Protein AF-A0A6N6SFW4-F1 (afdb_monomer_lite)

Secondary structure (DSSP, 8-state):
------GGGTTS-------SSS-S-TTSSS---HHHHHHHHHHHHHHHHHHHHHHHS-----EE-TTSSEE-HHHHHHHHHHHHHHHHHHHHHHT-S-THHHHHHHHHHHHHHHH--

Sequence (117 aa):
MAQTQGWGNLGKPVEKGFSWTEPLWPDFWMAWTPATLAVFVGIFAAMGVLTVLEIRNPGGDERKGVLGLVTTRGDRLFISLLGTSYVFMAWLWLIGMPLWWPLGLAILWGVFVFWKV

Structure (mmCIF, N/CA/C/O backbone):
data_AF-A0A6N6SFW4-F1
#
_entry.id   AF-A0A6N6SFW4-F1
#
loop_
_atom_site.group_PDB
_atom_site.id
_atom_site.type_symbol
_atom_site.label_atom_id
_atom_site.label_alt_id
_atom_site.label_comp_id
_atom_site.label_asym_id
_atom_site.label_entity_id
_atom_site.label_seq_id
_atom_site.pdbx_PDB_ins_code
_atom_site.Cartn_x
_atom_site.Cartn_y
_atom_site.Cartn_z
_atom_site.occupancy
_atom_site.B_iso_or_equiv
_atom_site.auth_seq_id
_atom_site.auth_comp_id
_atom_site.auth_asym_id
_atom_site.auth_atom_id
_atom_site.pdbx_PDB_model_num
ATOM 1 N N . MET A 1 1 ? 10.768 6.003 -34.599 1.00 36.91 1 MET A N 1
ATOM 2 C CA . MET A 1 1 ? 11.970 6.610 -35.209 1.00 36.91 1 MET A CA 1
ATOM 3 C C . MET A 1 1 ? 13.171 5.937 -34.571 1.00 36.91 1 MET A C 1
ATOM 5 O O . MET A 1 1 ? 13.321 6.035 -33.361 1.00 36.91 1 MET A O 1
ATOM 9 N N . ALA A 1 2 ? 13.915 5.138 -35.335 1.00 44.31 2 ALA A N 1
ATOM 10 C CA . ALA A 1 2 ? 15.035 4.354 -34.825 1.00 44.31 2 ALA A CA 1
ATOM 11 C C . ALA A 1 2 ? 16.175 5.291 -34.395 1.00 44.31 2 ALA A C 1
ATOM 13 O O . ALA A 1 2 ? 16.658 6.081 -35.203 1.00 44.31 2 ALA A O 1
ATOM 14 N N . GLN A 1 3 ? 16.582 5.231 -33.126 1.00 51.56 3 GLN A N 1
ATOM 15 C CA . GLN A 1 3 ? 17.796 5.900 -32.667 1.00 51.56 3 GLN A CA 1
ATOM 16 C C . GLN A 1 3 ? 19.003 5.161 -33.246 1.00 51.56 3 GLN A C 1
ATOM 18 O O . GLN A 1 3 ? 19.326 4.049 -32.834 1.00 51.56 3 GLN A O 1
ATOM 23 N N . THR A 1 4 ? 19.677 5.788 -34.204 1.00 44.88 4 THR A N 1
ATOM 24 C CA . THR A 1 4 ? 20.979 5.348 -34.700 1.00 44.88 4 THR A CA 1
ATOM 25 C C . THR A 1 4 ? 21.998 5.441 -33.560 1.00 44.88 4 THR A C 1
ATOM 27 O O . THR A 1 4 ? 22.476 6.527 -33.223 1.00 44.88 4 THR A O 1
ATOM 30 N N . GLN A 1 5 ? 22.316 4.309 -32.930 1.00 55.16 5 GLN A N 1
ATOM 31 C CA . GLN A 1 5 ? 23.366 4.211 -31.914 1.00 55.16 5 GLN A CA 1
ATOM 32 C C . GLN A 1 5 ? 24.747 4.248 -32.587 1.00 55.16 5 GLN A C 1
ATOM 34 O O . GLN A 1 5 ? 25.351 3.223 -32.882 1.00 55.16 5 GLN A O 1
ATOM 39 N N . GLY A 1 6 ? 25.234 5.455 -32.881 1.00 56.66 6 GLY A N 1
ATOM 40 C CA . GLY A 1 6 ? 26.613 5.687 -33.314 1.00 56.66 6 GLY A CA 1
ATOM 41 C C . GLY A 1 6 ? 27.587 5.730 -32.130 1.00 56.66 6 GLY A C 1
ATOM 42 O O . GLY A 1 6 ? 27.240 6.229 -31.058 1.00 56.66 6 GLY A O 1
ATOM 43 N N . TRP A 1 7 ? 28.829 5.282 -32.351 1.00 59.66 7 TRP A N 1
ATOM 44 C CA . TRP A 1 7 ? 29.940 5.250 -31.379 1.00 59.66 7 TRP A CA 1
ATOM 45 C C . TRP A 1 7 ? 30.207 6.585 -30.645 1.00 59.66 7 TRP A C 1
ATOM 47 O O . TRP A 1 7 ? 30.804 6.588 -29.574 1.00 59.66 7 TRP A O 1
ATOM 57 N N . GLY A 1 8 ? 29.718 7.718 -31.163 1.00 65.69 8 GLY A N 1
ATOM 58 C CA . GLY A 1 8 ? 29.795 9.038 -30.519 1.00 65.69 8 GLY A CA 1
ATOM 59 C C . GLY A 1 8 ? 28.778 9.305 -29.394 1.00 65.69 8 GLY A C 1
ATOM 60 O O . GLY A 1 8 ? 28.809 10.382 -28.803 1.00 65.69 8 GLY A O 1
ATOM 61 N N . ASN A 1 9 ? 27.865 8.372 -29.093 1.00 60.88 9 ASN A N 1
ATOM 62 C CA . ASN A 1 9 ? 26.862 8.516 -28.021 1.00 60.88 9 ASN A CA 1
ATOM 63 C C . ASN A 1 9 ? 27.114 7.619 -26.795 1.00 60.88 9 ASN A C 1
ATOM 65 O O . ASN A 1 9 ? 26.342 7.672 -25.845 1.00 60.88 9 ASN A O 1
ATOM 69 N N . LEU A 1 10 ? 28.200 6.841 -26.776 1.00 61.31 10 LEU A N 1
ATOM 70 C CA . LEU A 1 10 ? 28.492 5.851 -25.727 1.00 61.31 10 LEU A CA 1
ATOM 71 C C . LEU A 1 10 ? 28.912 6.452 -24.368 1.00 61.31 10 LEU A C 1
ATOM 73 O O . LEU A 1 10 ? 29.102 5.710 -23.412 1.00 61.31 10 LEU A O 1
ATOM 77 N N . GLY A 1 11 ? 29.056 7.778 -24.272 1.00 61.38 11 GLY A N 1
ATOM 78 C CA . GLY A 1 11 ? 29.492 8.478 -23.055 1.00 61.38 11 GLY A CA 1
ATOM 79 C C . GLY A 1 11 ? 28.605 9.65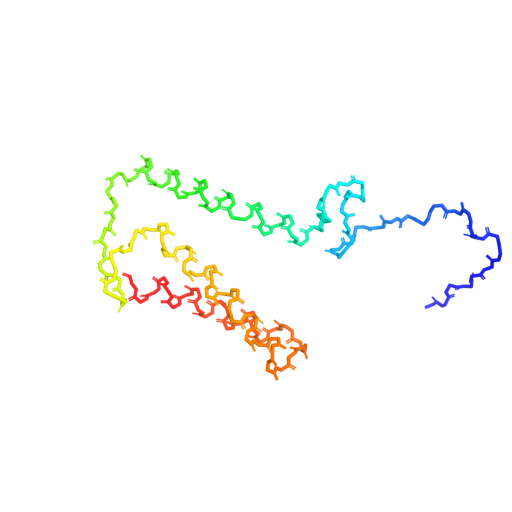0 -22.635 1.00 61.38 11 GLY A C 1
ATOM 80 O O . GLY A 1 11 ? 28.968 10.381 -21.717 1.00 61.38 11 GLY A O 1
ATOM 81 N N . LYS A 1 12 ? 27.462 9.867 -23.296 1.00 60.72 12 LYS A N 1
ATOM 82 C CA . LYS A 1 12 ? 26.513 10.886 -22.836 1.00 60.72 12 LYS A CA 1
ATOM 83 C C . LYS A 1 12 ? 25.679 10.282 -21.710 1.00 60.72 12 LYS A C 1
ATOM 85 O O . LYS A 1 12 ? 25.160 9.182 -21.913 1.00 60.72 12 LYS A O 1
ATOM 90 N N . PRO A 1 13 ? 25.531 10.952 -20.552 1.00 60.88 13 PRO A N 1
ATOM 91 C CA . PRO A 1 13 ? 24.574 10.511 -19.554 1.00 60.88 13 PRO A CA 1
ATOM 92 C C . PRO A 1 13 ? 23.210 10.527 -20.239 1.00 60.88 13 PRO A C 1
ATOM 94 O O . PRO A 1 13 ? 22.706 11.583 -20.612 1.00 60.88 13 PRO A O 1
ATOM 97 N N . VAL A 1 14 ? 22.666 9.341 -20.506 1.00 63.38 14 VAL A N 1
ATOM 98 C CA . VAL A 1 14 ? 21.287 9.215 -20.964 1.00 63.38 14 VAL A CA 1
ATOM 99 C C . VAL A 1 14 ? 20.464 9.891 -19.882 1.00 63.38 14 VAL A C 1
ATOM 101 O O . VAL A 1 14 ? 20.559 9.494 -18.720 1.00 63.38 14 VAL A O 1
ATOM 104 N N . GLU A 1 15 ? 19.733 10.949 -20.235 1.00 60.19 15 GLU A N 1
ATOM 105 C CA . GLU A 1 15 ? 18.798 11.570 -19.309 1.00 60.19 15 GLU A CA 1
ATOM 106 C C . GLU A 1 15 ? 17.819 10.484 -18.875 1.00 60.19 15 GLU A C 1
ATOM 108 O O . GLU A 1 15 ? 16.949 10.055 -19.635 1.00 60.19 15 GLU A O 1
ATOM 113 N N . LYS A 1 16 ? 18.028 9.960 -17.666 1.00 62.59 16 LYS A N 1
ATOM 114 C CA . LYS A 1 16 ? 17.120 9.004 -17.056 1.00 62.59 16 LYS A CA 1
ATOM 115 C C . LYS A 1 16 ? 15.858 9.778 -16.711 1.00 62.59 16 LYS A C 1
ATOM 117 O O . LYS A 1 16 ? 15.773 10.418 -15.666 1.00 62.59 16 LYS A O 1
ATOM 122 N N . GLY A 1 17 ? 14.906 9.774 -17.638 1.00 68.56 17 GLY A N 1
ATOM 123 C CA . GLY A 1 17 ? 13.543 10.199 -17.359 1.00 68.56 17 GLY A CA 1
ATOM 124 C C . GLY A 1 17 ? 12.956 9.368 -16.215 1.00 68.56 17 GLY A C 1
ATOM 125 O O . GLY A 1 17 ? 13.410 8.259 -15.934 1.00 68.56 17 GLY A O 1
ATOM 126 N N . PHE A 1 18 ? 11.946 9.907 -15.537 1.00 74.50 18 PHE A N 1
ATOM 127 C CA . PHE A 1 18 ? 11.269 9.212 -14.444 1.00 74.50 18 PHE A CA 1
ATOM 128 C C . PHE A 1 18 ? 10.745 7.836 -14.895 1.00 74.50 18 PHE A C 1
ATOM 130 O O . PHE A 1 18 ? 9.962 7.742 -15.842 1.00 74.50 18 PHE A O 1
ATOM 137 N N . SER A 1 19 ? 11.165 6.776 -14.199 1.00 77.06 19 SER A N 1
ATOM 138 C CA . SER A 1 19 ? 10.785 5.391 -14.481 1.00 77.06 19 SER A CA 1
ATOM 139 C C . SER A 1 19 ? 10.195 4.739 -13.236 1.00 77.06 19 SER A C 1
ATOM 141 O O . SER A 1 19 ? 10.785 4.778 -12.162 1.00 77.06 19 SER A O 1
ATOM 143 N N . TRP A 1 20 ? 9.029 4.109 -13.382 1.00 71.06 20 TRP A N 1
ATOM 144 C CA . TRP A 1 20 ? 8.310 3.446 -12.288 1.00 71.06 20 TRP A CA 1
ATOM 145 C C . TRP A 1 20 ? 8.985 2.169 -11.783 1.00 71.06 20 TRP A C 1
ATOM 147 O O . TRP A 1 20 ? 8.686 1.714 -10.679 1.00 71.06 20 TRP A O 1
ATOM 157 N N . THR A 1 21 ? 9.865 1.587 -12.596 1.00 76.31 21 THR A N 1
ATOM 158 C CA . THR A 1 21 ? 10.517 0.300 -12.334 1.00 76.31 21 THR A CA 1
ATOM 159 C C . THR A 1 21 ? 11.971 0.448 -11.920 1.00 76.31 21 THR A C 1
ATOM 161 O O . THR A 1 21 ? 12.542 -0.489 -11.371 1.00 76.31 21 THR A O 1
ATOM 164 N N . GLU A 1 22 ? 12.588 1.597 -12.191 1.00 80.81 22 GLU A N 1
ATOM 165 C CA . GLU A 1 22 ? 13.969 1.839 -11.788 1.00 80.81 22 GLU A CA 1
ATOM 166 C C . GLU A 1 22 ? 14.032 2.295 -10.327 1.00 80.81 22 GLU A C 1
ATOM 168 O O . GLU A 1 22 ? 13.158 3.038 -9.870 1.00 80.81 22 GLU A O 1
ATOM 173 N N . PRO A 1 23 ? 15.047 1.857 -9.565 1.00 82.31 23 PRO A N 1
ATOM 174 C CA . PRO A 1 23 ? 15.255 2.353 -8.217 1.00 82.31 23 PRO A CA 1
ATOM 175 C C . PRO A 1 23 ? 15.599 3.847 -8.248 1.00 82.31 23 PRO A C 1
ATOM 177 O O . PRO A 1 23 ? 16.481 4.279 -8.989 1.00 82.31 23 PRO A O 1
ATOM 180 N N . LEU A 1 24 ? 14.922 4.626 -7.402 1.00 80.44 24 LEU A N 1
ATOM 181 C CA . LEU A 1 24 ? 15.170 6.056 -7.198 1.00 80.44 24 LEU A CA 1
ATOM 182 C C . LEU A 1 24 ? 16.583 6.315 -6.667 1.00 80.44 24 LEU A C 1
ATOM 184 O O . LEU A 1 24 ? 17.217 7.301 -7.033 1.00 80.44 24 LEU A O 1
ATOM 188 N N . TRP A 1 25 ? 17.071 5.409 -5.818 1.00 81.06 25 TRP A N 1
ATOM 189 C CA . TRP A 1 25 ? 18.398 5.466 -5.217 1.00 81.06 25 TRP A CA 1
ATOM 190 C C . TRP A 1 25 ? 19.114 4.128 -5.433 1.00 81.06 25 TRP A C 1
ATOM 192 O O . TRP A 1 25 ? 18.814 3.163 -4.727 1.00 81.06 25 TRP A O 1
ATOM 202 N N . PRO A 1 26 ? 20.038 4.047 -6.408 1.00 73.56 26 PRO A N 1
ATOM 203 C CA . PRO A 1 26 ? 20.765 2.816 -6.724 1.00 73.56 26 PRO A CA 1
ATOM 204 C C . PRO A 1 26 ? 21.650 2.305 -5.579 1.00 73.56 26 PRO A C 1
ATOM 206 O O . PRO A 1 26 ? 21.797 1.099 -5.424 1.00 73.56 26 PRO A O 1
ATOM 209 N N . ASP A 1 27 ? 22.198 3.212 -4.766 1.00 75.56 27 ASP A N 1
ATOM 210 C CA . ASP A 1 27 ? 23.163 2.890 -3.702 1.00 75.56 27 ASP A CA 1
ATOM 211 C C . ASP A 1 27 ? 22.502 2.576 -2.345 1.00 75.56 27 ASP A C 1
ATOM 213 O O . ASP A 1 27 ? 23.179 2.429 -1.326 1.00 75.56 27 ASP A O 1
ATOM 217 N N . PHE A 1 28 ? 21.169 2.510 -2.291 1.00 78.75 28 PHE A N 1
ATOM 218 C CA . PHE A 1 28 ? 20.438 2.256 -1.051 1.00 78.75 28 PHE A CA 1
ATOM 219 C C . PHE A 1 28 ? 20.293 0.752 -0.776 1.00 78.75 28 PHE A C 1
ATOM 221 O O . PHE A 1 28 ? 20.190 -0.055 -1.695 1.00 78.75 28 PHE A O 1
ATOM 228 N N . TRP A 1 29 ? 20.222 0.373 0.506 1.00 79.31 29 TRP A N 1
ATOM 229 C CA . TRP A 1 29 ? 20.143 -1.034 0.945 1.00 79.31 29 TRP A CA 1
ATOM 230 C C . TRP A 1 29 ? 18.960 -1.816 0.352 1.00 79.31 29 TRP A C 1
ATOM 232 O O . TRP A 1 29 ? 19.026 -3.034 0.217 1.00 79.31 29 TRP A O 1
ATOM 242 N N . MET A 1 30 ? 17.884 -1.116 -0.007 1.00 79.94 30 MET A N 1
ATOM 243 C CA . MET A 1 30 ? 16.719 -1.668 -0.683 1.00 79.94 30 MET A CA 1
ATOM 244 C C . MET A 1 30 ? 16.489 -0.893 -1.979 1.00 79.94 30 MET A C 1
ATOM 246 O O . MET A 1 30 ? 16.518 0.339 -1.985 1.00 79.94 30 MET A O 1
ATOM 250 N N . ALA A 1 31 ? 16.229 -1.617 -3.067 1.00 79.94 31 ALA A N 1
ATOM 251 C CA . ALA A 1 31 ? 15.898 -1.035 -4.362 1.00 79.94 31 ALA A CA 1
ATOM 252 C C . ALA A 1 31 ? 14.517 -0.351 -4.304 1.00 79.94 31 ALA A C 1
ATOM 254 O O . ALA A 1 31 ? 13.490 -0.949 -4.629 1.00 79.94 31 ALA A O 1
ATOM 255 N N . TRP A 1 32 ? 14.489 0.908 -3.860 1.00 79.12 32 TRP A N 1
ATOM 256 C CA . TRP A 1 32 ? 13.271 1.716 -3.774 1.00 79.12 32 TRP A CA 1
ATOM 257 C C . TRP A 1 32 ? 12.844 2.191 -5.152 1.00 79.12 32 TRP A C 1
ATOM 259 O O . TRP A 1 32 ? 13.264 3.244 -5.624 1.00 79.12 32 TRP A O 1
ATOM 269 N N . THR A 1 33 ? 11.976 1.423 -5.794 1.00 86.19 33 THR A N 1
ATOM 270 C CA . THR A 1 33 ? 11.261 1.885 -6.988 1.00 86.19 33 THR A CA 1
ATOM 271 C C . THR A 1 33 ? 10.157 2.874 -6.589 1.00 86.19 33 THR A C 1
ATOM 273 O O . THR A 1 33 ? 9.596 2.746 -5.489 1.00 86.19 33 THR A O 1
ATOM 276 N N . PRO A 1 34 ? 9.771 3.826 -7.461 1.00 83.38 34 PRO A N 1
ATOM 277 C CA . PRO A 1 34 ? 8.623 4.698 -7.211 1.00 83.38 34 PRO A CA 1
ATOM 278 C C . PRO A 1 34 ? 7.341 3.918 -6.904 1.00 83.38 34 PRO A C 1
ATOM 280 O O . PRO A 1 34 ? 6.557 4.341 -6.057 1.00 8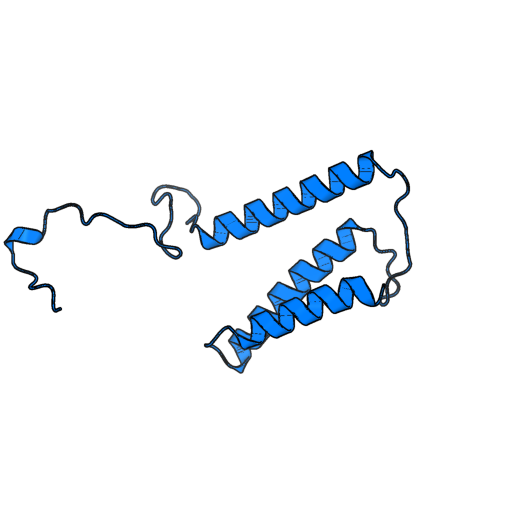3.38 34 PRO A O 1
ATOM 283 N N . ALA A 1 35 ? 7.159 2.749 -7.532 1.00 82.94 35 ALA A N 1
ATOM 284 C CA . ALA A 1 35 ? 6.036 1.857 -7.263 1.00 82.94 35 ALA A CA 1
ATOM 285 C C . ALA A 1 35 ? 6.036 1.352 -5.810 1.00 82.94 35 ALA A C 1
ATOM 287 O O . ALA A 1 35 ? 5.032 1.481 -5.110 1.00 82.94 35 ALA A O 1
ATOM 288 N N . THR A 1 36 ? 7.169 0.833 -5.322 1.00 81.62 36 THR A N 1
ATOM 289 C CA . THR A 1 36 ? 7.282 0.394 -3.921 1.00 81.62 36 THR A CA 1
ATOM 290 C C . THR A 1 36 ? 7.130 1.554 -2.941 1.00 81.62 36 THR A C 1
ATOM 292 O O . THR A 1 36 ? 6.416 1.422 -1.949 1.00 81.62 36 THR A O 1
ATOM 295 N N . LEU A 1 37 ? 7.723 2.715 -3.235 1.00 85.44 37 LEU A N 1
ATOM 296 C CA . LEU A 1 37 ? 7.618 3.896 -2.379 1.00 85.44 37 LEU A CA 1
ATOM 297 C C . LEU A 1 37 ? 6.159 4.352 -2.228 1.00 85.44 37 LEU A C 1
ATOM 299 O O . LEU A 1 37 ? 5.718 4.625 -1.114 1.00 85.44 37 LEU A O 1
ATOM 303 N N . ALA A 1 38 ? 5.395 4.378 -3.324 1.00 84.38 38 ALA A N 1
ATOM 304 C CA . ALA A 1 38 ? 3.988 4.769 -3.310 1.00 84.38 38 ALA A CA 1
ATOM 305 C C . ALA A 1 38 ? 3.134 3.865 -2.405 1.00 84.38 38 ALA A C 1
ATOM 307 O O . ALA A 1 38 ? 2.286 4.369 -1.668 1.00 84.38 38 ALA A O 1
ATOM 308 N N . VAL A 1 39 ? 3.387 2.550 -2.403 1.00 82.44 39 VAL A N 1
ATOM 309 C CA . VAL A 1 39 ? 2.690 1.606 -1.513 1.00 82.44 39 VAL A CA 1
ATOM 310 C C . VAL A 1 39 ? 2.991 1.914 -0.048 1.00 82.44 39 VAL A C 1
ATOM 312 O O . VAL A 1 39 ? 2.064 2.033 0.749 1.00 82.44 39 VAL A O 1
ATOM 315 N N . PHE A 1 40 ? 4.263 2.097 0.315 1.00 83.44 40 PHE A N 1
ATOM 316 C CA . PHE A 1 40 ? 4.641 2.393 1.701 1.00 83.44 40 PHE A CA 1
ATOM 317 C C . PHE A 1 40 ? 4.100 3.742 2.173 1.00 83.44 40 PHE A C 1
ATOM 319 O O . PHE A 1 40 ? 3.534 3.821 3.261 1.00 83.44 40 PHE A O 1
ATOM 326 N N . VAL A 1 41 ? 4.204 4.786 1.348 1.00 86.38 41 VAL A N 1
ATOM 327 C CA . VAL A 1 41 ? 3.600 6.093 1.647 1.00 86.38 41 VAL A CA 1
ATOM 328 C C . VAL A 1 41 ? 2.087 5.956 1.821 1.00 86.38 41 VAL A C 1
ATOM 330 O O . VAL A 1 41 ? 1.539 6.519 2.764 1.00 86.38 41 VAL A O 1
ATOM 333 N N . GLY A 1 42 ? 1.418 5.164 0.980 1.00 84.12 42 GLY A N 1
ATOM 334 C CA . GLY A 1 42 ? -0.003 4.852 1.123 1.00 84.12 42 GLY A CA 1
ATOM 335 C C . GLY A 1 42 ? -0.336 4.154 2.445 1.00 84.12 42 GLY A C 1
ATOM 336 O O . GLY A 1 42 ? -1.293 4.546 3.110 1.00 84.12 42 GLY A O 1
ATOM 337 N N . ILE A 1 43 ? 0.473 3.178 2.871 1.00 82.62 43 ILE A N 1
ATOM 338 C CA . ILE A 1 43 ? 0.312 2.489 4.162 1.00 82.62 43 ILE A CA 1
ATOM 339 C C . ILE A 1 43 ? 0.484 3.474 5.324 1.00 82.62 43 ILE A C 1
ATOM 341 O O . ILE A 1 43 ? -0.379 3.540 6.197 1.00 82.62 43 ILE A O 1
ATOM 345 N N . PHE A 1 44 ? 1.549 4.281 5.328 1.00 82.50 44 PHE A N 1
ATOM 346 C CA . PHE A 1 44 ? 1.777 5.277 6.380 1.00 82.50 44 PHE A CA 1
ATOM 347 C C . PHE A 1 44 ? 0.692 6.357 6.403 1.00 82.50 44 PHE A C 1
ATOM 349 O O . PHE A 1 44 ? 0.245 6.749 7.480 1.00 82.50 44 PHE A O 1
ATOM 356 N N . ALA A 1 45 ? 0.221 6.807 5.238 1.00 81.81 45 ALA A N 1
ATOM 357 C CA . ALA A 1 45 ? -0.893 7.742 5.136 1.00 81.81 45 ALA A CA 1
ATOM 358 C C . ALA A 1 45 ? -2.184 7.125 5.689 1.00 81.81 45 ALA A C 1
ATOM 360 O O . ALA A 1 45 ? -2.883 7.774 6.461 1.00 81.81 45 ALA A O 1
ATOM 361 N N . ALA A 1 46 ? -2.474 5.864 5.362 1.00 74.25 46 ALA A N 1
ATOM 362 C CA . ALA A 1 46 ? -3.623 5.144 5.897 1.00 74.25 46 ALA A CA 1
ATOM 363 C C . ALA A 1 46 ? -3.543 4.985 7.422 1.00 74.25 46 ALA A C 1
ATOM 365 O O . ALA A 1 46 ? -4.523 5.256 8.115 1.00 74.25 46 ALA A O 1
ATOM 366 N N . MET A 1 47 ? -2.372 4.627 7.957 1.00 76.25 47 MET A N 1
ATOM 367 C CA . MET A 1 47 ? -2.130 4.604 9.402 1.00 76.25 47 MET A CA 1
ATOM 368 C C . MET A 1 47 ? -2.341 5.986 10.028 1.00 76.25 47 MET A C 1
ATOM 370 O O . MET A 1 47 ? -3.012 6.096 11.048 1.00 76.25 47 MET A O 1
ATOM 374 N N . GLY A 1 48 ? -1.828 7.050 9.405 1.00 75.81 48 GLY A N 1
ATOM 375 C CA . GLY A 1 48 ? -2.022 8.425 9.867 1.00 75.81 48 GLY A CA 1
ATOM 376 C C . GLY A 1 48 ? -3.494 8.841 9.881 1.00 75.81 48 GLY A C 1
ATOM 377 O O . GLY A 1 48 ? -3.964 9.399 10.870 1.00 75.81 48 GLY A O 1
ATOM 378 N N . VAL A 1 49 ? -4.245 8.517 8.826 1.00 75.44 49 VAL A N 1
ATOM 379 C CA . VAL A 1 49 ? -5.694 8.757 8.744 1.00 75.44 49 VAL A CA 1
ATOM 380 C C . VAL A 1 49 ? -6.427 8.012 9.857 1.00 75.44 49 VAL A C 1
ATOM 382 O O . VAL A 1 49 ? -7.272 8.612 10.519 1.00 75.44 49 VAL A O 1
ATOM 385 N N . LEU A 1 50 ? -6.083 6.746 10.108 1.00 67.62 50 LEU A N 1
ATOM 386 C CA . LEU A 1 50 ? -6.663 5.959 11.198 1.00 67.62 50 LEU A CA 1
ATOM 387 C C . LEU A 1 50 ? -6.375 6.590 12.563 1.00 67.62 50 LEU A C 1
ATOM 389 O O . LEU A 1 50 ? -7.310 6.789 13.331 1.00 67.62 50 LEU A O 1
ATOM 393 N N . THR A 1 51 ? -5.134 7.000 12.830 1.00 70.19 51 THR A N 1
ATOM 394 C CA . THR A 1 51 ? -4.760 7.694 14.073 1.00 70.19 51 THR A CA 1
ATOM 395 C C . THR A 1 51 ? -5.541 8.998 14.253 1.00 70.19 51 THR A C 1
ATOM 397 O O . THR A 1 51 ? -6.057 9.269 15.334 1.00 70.19 51 THR A O 1
ATOM 400 N N . VAL A 1 52 ? -5.686 9.801 13.194 1.00 72.44 52 VAL A N 1
ATOM 401 C CA . VAL A 1 52 ? -6.467 11.050 13.235 1.00 72.44 52 VAL A CA 1
ATOM 402 C C . VAL A 1 52 ? -7.953 10.773 13.487 1.00 72.44 52 VAL A C 1
ATOM 404 O O . VAL A 1 52 ? -8.597 11.504 14.242 1.00 72.44 52 VAL A O 1
ATOM 407 N N . LEU A 1 53 ? -8.510 9.723 12.879 1.00 67.56 53 LEU A N 1
ATOM 408 C CA . LEU A 1 53 ? -9.897 9.311 13.098 1.00 67.56 53 LEU A CA 1
ATOM 409 C C . LEU A 1 53 ? -10.136 8.781 14.515 1.00 67.56 53 LEU A C 1
ATOM 411 O O . LEU A 1 53 ? -11.185 9.090 15.077 1.00 67.56 53 LEU A O 1
ATOM 415 N N . GLU A 1 54 ? -9.184 8.037 15.078 1.00 67.44 54 GLU A N 1
ATOM 416 C CA . GLU A 1 54 ? -9.222 7.523 16.453 1.00 67.44 54 GLU A CA 1
ATOM 417 C C . GLU A 1 54 ? -9.200 8.676 17.468 1.00 67.44 54 GLU A C 1
ATOM 419 O O . GLU A 1 54 ? -10.012 8.719 18.388 1.00 67.44 54 GLU A O 1
ATOM 424 N N . ILE A 1 55 ? -8.335 9.675 17.244 1.00 68.75 55 ILE A N 1
ATOM 425 C CA . ILE A 1 55 ? -8.268 10.888 18.075 1.00 68.75 55 ILE A CA 1
ATOM 426 C C . ILE A 1 55 ? -9.579 11.685 17.992 1.00 68.75 55 ILE A C 1
ATOM 428 O O . ILE A 1 55 ? -10.023 12.260 18.986 1.00 68.75 55 ILE A O 1
ATOM 432 N N . ARG A 1 56 ? -10.204 11.750 16.809 1.00 68.00 56 ARG A N 1
ATOM 433 C CA . ARG A 1 56 ? -11.395 12.581 16.572 1.00 68.00 56 ARG A CA 1
ATOM 434 C C . ARG A 1 56 ? -12.706 11.916 16.996 1.00 68.00 56 ARG A C 1
ATOM 436 O O . ARG A 1 56 ? -13.632 12.628 17.368 1.00 68.00 56 ARG A O 1
ATOM 443 N N . ASN A 1 57 ? -12.805 10.592 16.921 1.00 60.34 57 ASN A N 1
ATOM 444 C CA . ASN A 1 57 ? -13.971 9.834 17.372 1.00 60.34 57 ASN A CA 1
ATOM 445 C C . ASN A 1 57 ? -13.512 8.704 18.305 1.00 60.34 57 ASN A C 1
ATOM 447 O O . ASN A 1 57 ? -13.408 7.560 17.856 1.00 60.34 57 ASN A O 1
ATOM 451 N N . PRO A 1 58 ? -13.238 9.013 19.585 1.00 54.22 58 PRO A N 1
ATOM 452 C CA . PRO A 1 58 ? -12.890 8.003 20.570 1.00 54.22 58 PRO A CA 1
ATOM 453 C C . PRO A 1 58 ? -14.108 7.109 20.808 1.00 54.22 58 PRO A C 1
ATOM 455 O O . PRO A 1 58 ? -15.159 7.557 21.267 1.00 54.22 58 PRO A O 1
ATOM 458 N N . GLY A 1 59 ? -13.975 5.848 20.423 1.00 51.75 59 GLY A N 1
ATOM 459 C CA . GLY A 1 59 ? -15.080 4.901 20.386 1.00 51.75 59 GLY A CA 1
ATOM 460 C C . GLY A 1 59 ? -14.871 3.951 19.228 1.00 51.75 59 GLY A C 1
ATOM 461 O O . GLY A 1 59 ? -15.555 4.050 18.208 1.00 51.75 59 GLY A O 1
ATOM 462 N N . GLY A 1 60 ? -13.875 3.074 19.379 1.00 54.06 60 GLY A N 1
ATOM 463 C CA . GLY A 1 60 ? -13.665 1.938 18.500 1.00 54.06 60 GLY A CA 1
ATOM 464 C C . GLY A 1 60 ? -14.988 1.206 18.364 1.00 54.06 60 GLY A C 1
ATOM 465 O O . GLY A 1 60 ? -15.460 0.572 19.301 1.00 54.06 60 GLY A O 1
ATOM 466 N N . ASP A 1 61 ? -15.622 1.383 17.210 1.00 54.12 61 ASP A N 1
ATOM 467 C CA . ASP A 1 61 ? -16.866 0.726 16.843 1.00 54.12 61 ASP A CA 1
ATOM 468 C C . ASP A 1 61 ? -16.500 -0.752 16.619 1.00 54.12 61 ASP A C 1
ATOM 470 O O . ASP A 1 61 ? -16.292 -1.206 15.488 1.00 54.12 61 ASP A O 1
ATOM 474 N N . GLU A 1 62 ? -16.290 -1.466 17.729 1.00 53.38 62 GLU A N 1
ATOM 475 C CA . GLU A 1 62 ? -16.014 -2.893 17.831 1.00 53.38 62 GLU A CA 1
ATOM 476 C C . GLU A 1 62 ? -17.242 -3.635 17.317 1.00 53.38 62 GLU A C 1
ATOM 478 O O . GLU A 1 62 ? -18.096 -4.127 18.055 1.00 53.38 62 GLU A O 1
ATOM 483 N N . ARG A 1 63 ? -17.378 -3.675 15.996 1.00 54.91 63 ARG A N 1
ATOM 484 C CA . ARG A 1 63 ? -18.398 -4.485 15.350 1.00 54.91 63 ARG A CA 1
ATOM 485 C C . ARG A 1 63 ? -17.792 -5.852 15.101 1.00 54.91 63 ARG A C 1
ATOM 487 O O . ARG A 1 63 ? -16.681 -5.971 14.579 1.00 54.91 63 ARG A O 1
ATOM 494 N N . LYS A 1 64 ? -18.537 -6.891 15.472 1.00 52.03 64 LYS A N 1
ATOM 495 C CA . LYS A 1 64 ? -18.219 -8.267 15.089 1.00 52.03 64 LYS A CA 1
ATOM 496 C C . LYS A 1 64 ? -18.206 -8.339 13.563 1.00 52.03 64 LYS A C 1
ATOM 498 O O . LYS A 1 64 ? -19.250 -8.191 12.932 1.00 52.03 64 LYS A O 1
ATOM 503 N N . GLY A 1 65 ? -17.023 -8.522 12.984 1.00 53.69 65 GLY A N 1
ATOM 504 C CA . GLY A 1 65 ? -16.866 -8.740 11.554 1.00 53.69 65 GLY A CA 1
ATOM 505 C C . GLY A 1 65 ? -17.387 -10.121 11.146 1.00 53.69 65 GLY A C 1
ATOM 506 O O . GLY A 1 65 ? -17.576 -11.011 11.975 1.00 53.69 65 GLY A O 1
ATOM 507 N N . VAL A 1 66 ? -17.576 -10.323 9.841 1.00 51.28 66 VAL A N 1
ATOM 508 C CA . VAL A 1 66 ? -18.131 -11.555 9.236 1.00 51.28 66 VAL A CA 1
ATOM 509 C C . VAL A 1 66 ? -17.319 -12.826 9.561 1.00 51.28 66 VAL A C 1
ATOM 511 O O . VAL A 1 66 ? -17.862 -13.925 9.518 1.00 51.28 66 VAL A O 1
ATOM 514 N N . LEU A 1 67 ? -16.044 -12.693 9.945 1.00 50.53 67 LEU A N 1
ATOM 515 C CA . LEU A 1 67 ? -15.165 -13.799 10.361 1.00 50.53 67 LEU A CA 1
ATOM 516 C C . LEU A 1 67 ? -15.279 -14.160 11.857 1.00 50.53 67 LEU A C 1
ATOM 518 O O . LEU A 1 67 ? -14.507 -14.979 12.348 1.00 50.53 67 LEU A O 1
ATOM 522 N N . GLY A 1 68 ? -16.194 -13.533 12.607 1.00 53.25 68 GLY A N 1
ATOM 523 C CA . GLY A 1 68 ? -16.335 -13.732 14.056 1.00 53.25 68 GLY A CA 1
ATOM 524 C C . GLY A 1 68 ? -15.267 -13.023 14.901 1.00 53.25 68 GLY A C 1
ATOM 525 O O . GLY A 1 68 ? -15.318 -13.088 16.126 1.00 53.25 68 GLY A O 1
ATOM 526 N N . LEU A 1 69 ? -14.333 -12.316 14.259 1.00 48.28 69 LEU A N 1
ATOM 527 C CA . LEU A 1 69 ? -13.328 -11.478 14.907 1.00 48.28 69 LEU A CA 1
ATOM 528 C C . LEU A 1 69 ? -13.902 -10.084 15.184 1.00 48.28 69 LEU A C 1
ATOM 530 O O . LEU A 1 69 ? -14.641 -9.522 14.370 1.00 48.28 69 LEU A O 1
ATOM 534 N N . VAL A 1 70 ? -13.558 -9.523 16.340 1.00 56.09 70 VAL A N 1
ATOM 535 C CA . VAL A 1 70 ? -13.845 -8.125 16.669 1.00 56.09 70 VAL A CA 1
ATOM 536 C C . VAL A 1 70 ? -12.860 -7.284 15.859 1.00 56.09 70 VAL A C 1
ATOM 538 O O . VAL A 1 70 ? -11.670 -7.297 16.148 1.00 56.09 70 VAL A O 1
ATOM 541 N N . THR A 1 71 ? -13.323 -6.653 14.779 1.00 59.38 71 THR A N 1
ATOM 542 C CA . THR A 1 71 ? -12.449 -5.893 13.871 1.00 59.38 71 THR A CA 1
ATOM 543 C C . THR A 1 71 ? -12.642 -4.403 14.094 1.00 59.38 71 THR A C 1
ATOM 545 O O . THR A 1 71 ? -13.743 -3.877 13.876 1.00 59.38 71 THR A O 1
ATOM 548 N N . THR A 1 72 ? -11.571 -3.720 14.479 1.00 67.69 72 THR A N 1
ATOM 549 C CA . THR A 1 72 ? -11.516 -2.257 14.560 1.00 67.69 72 THR A CA 1
ATOM 550 C C . THR A 1 72 ? -11.568 -1.631 13.159 1.00 67.69 72 THR A C 1
ATOM 552 O O . THR A 1 72 ? -11.452 -2.317 12.139 1.00 67.69 72 THR A O 1
ATOM 555 N N . ARG A 1 73 ? -11.730 -0.303 13.067 1.00 65.19 73 ARG A N 1
ATOM 556 C CA . ARG A 1 73 ? -11.660 0.413 11.775 1.00 65.19 73 ARG A CA 1
ATOM 557 C C . ARG A 1 73 ? -10.317 0.193 11.067 1.00 65.19 73 ARG A C 1
ATOM 559 O O . ARG A 1 73 ? -10.293 0.105 9.840 1.00 65.19 73 ARG A O 1
ATOM 566 N N . GLY A 1 74 ? -9.231 0.065 11.835 1.00 65.38 74 GLY A N 1
ATOM 567 C CA . GLY A 1 74 ? -7.894 -0.221 11.315 1.00 65.38 74 GLY A CA 1
ATOM 568 C C . GLY A 1 74 ? -7.767 -1.625 10.731 1.00 65.38 74 GLY A C 1
ATOM 569 O O . GLY A 1 74 ? -7.248 -1.781 9.623 1.00 65.38 74 GLY A O 1
ATOM 570 N N . ASP A 1 75 ? -8.338 -2.626 11.402 1.00 67.31 75 ASP A N 1
ATOM 571 C CA . ASP A 1 75 ? -8.313 -4.016 10.928 1.00 67.31 75 ASP A CA 1
ATOM 572 C C . ASP A 1 75 ? -9.027 -4.171 9.579 1.00 67.31 75 ASP A C 1
ATOM 574 O O . ASP A 1 75 ? -8.575 -4.920 8.714 1.00 67.31 75 ASP A O 1
ATO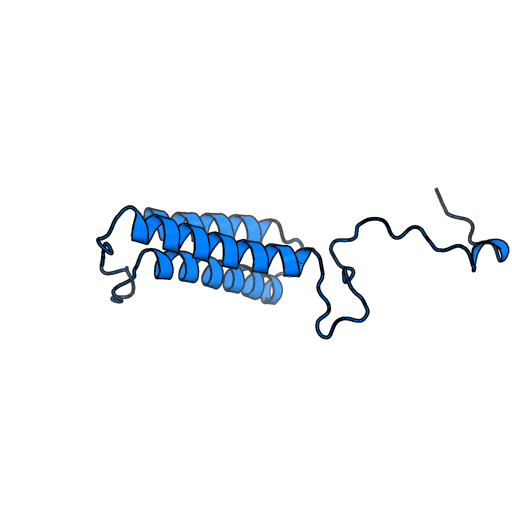M 578 N N . ARG A 1 76 ? -10.103 -3.406 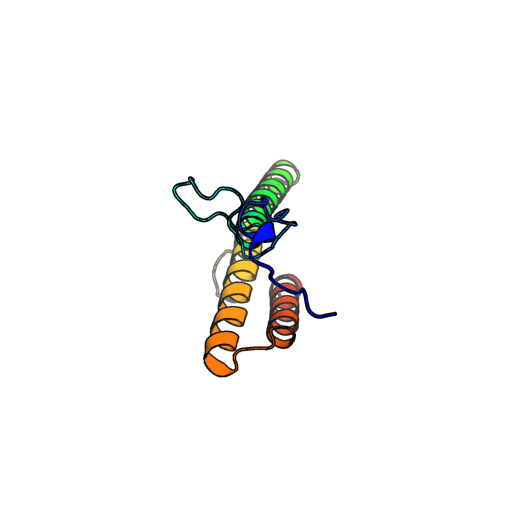9.340 1.00 72.44 76 ARG A N 1
ATOM 579 C CA . ARG A 1 76 ? -10.830 -3.414 8.055 1.00 72.44 76 ARG A CA 1
ATOM 580 C C . ARG A 1 76 ? -9.979 -2.881 6.903 1.00 72.44 76 ARG A C 1
ATOM 582 O O . ARG A 1 76 ? -9.967 -3.469 5.821 1.00 72.44 76 ARG A O 1
ATOM 589 N N . LEU A 1 77 ? -9.232 -1.801 7.140 1.00 73.50 77 LEU A N 1
ATOM 590 C CA . LEU A 1 77 ? -8.307 -1.252 6.150 1.00 73.50 77 LEU A CA 1
ATOM 591 C C . LEU A 1 77 ? -7.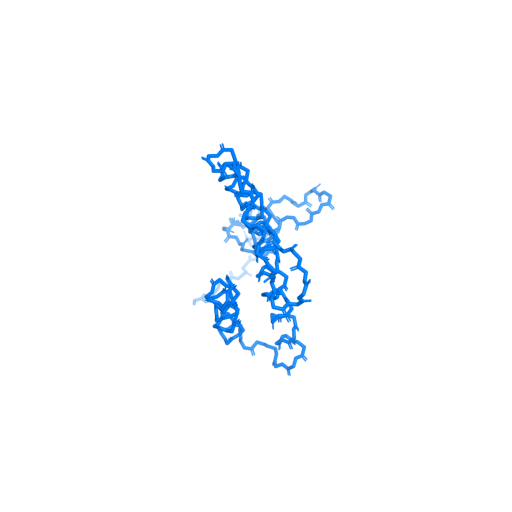177 -2.245 5.854 1.00 73.50 77 LEU A C 1
ATOM 593 O O . LEU A 1 77 ? -6.883 -2.503 4.686 1.00 73.50 77 LEU A O 1
ATOM 597 N N . PHE A 1 78 ? -6.615 -2.875 6.886 1.00 75.06 78 PHE A N 1
ATOM 598 C CA . PHE A 1 78 ? -5.584 -3.896 6.720 1.00 75.06 78 PHE A CA 1
ATOM 599 C C . PHE A 1 78 ? -6.079 -5.119 5.926 1.00 75.06 78 PHE A C 1
ATOM 601 O O . PHE A 1 78 ? -5.401 -5.565 5.001 1.00 75.06 78 PHE A O 1
ATOM 608 N N . ILE A 1 79 ? -7.291 -5.614 6.207 1.00 75.00 79 ILE A N 1
ATOM 609 C CA . ILE A 1 79 ? -7.907 -6.741 5.482 1.00 75.00 79 ILE A CA 1
ATOM 610 C C . ILE A 1 79 ? -8.161 -6.391 4.008 1.00 75.00 79 ILE A C 1
ATOM 612 O O . ILE A 1 79 ? -7.958 -7.230 3.127 1.00 75.00 79 ILE A O 1
ATOM 616 N N . SER A 1 80 ? -8.569 -5.154 3.712 1.00 78.88 80 SER A N 1
ATOM 617 C CA . SER A 1 80 ? -8.751 -4.702 2.326 1.00 78.88 80 SER A CA 1
ATOM 618 C C . SER A 1 80 ? -7.427 -4.648 1.547 1.00 78.88 80 SER A C 1
ATOM 620 O O . SER A 1 80 ? -7.373 -5.110 0.404 1.00 78.88 80 SER A O 1
ATOM 622 N N . LEU A 1 81 ? -6.344 -4.178 2.180 1.00 80.06 81 LEU A N 1
ATOM 623 C CA . LEU A 1 81 ? -4.990 -4.152 1.612 1.00 80.06 81 LEU A CA 1
ATOM 624 C C . LEU A 1 81 ? -4.429 -5.561 1.395 1.00 80.06 81 LEU A C 1
ATOM 626 O O . LEU A 1 81 ? -3.969 -5.873 0.295 1.00 80.06 81 LEU A O 1
ATOM 630 N N . LEU A 1 82 ? -4.507 -6.428 2.410 1.00 81.44 82 LEU A N 1
ATOM 631 C CA . LEU A 1 82 ? -4.073 -7.822 2.298 1.00 81.44 82 LEU A CA 1
ATOM 632 C C . LEU A 1 82 ? -4.864 -8.570 1.228 1.00 81.44 82 LEU A C 1
ATOM 634 O O . LEU A 1 82 ? -4.266 -9.215 0.371 1.00 81.44 82 LEU A O 1
ATOM 638 N N . GLY A 1 83 ? -6.193 -8.468 1.241 1.00 82.25 83 GLY A N 1
ATOM 639 C CA . GLY A 1 83 ? -7.024 -9.147 0.251 1.00 82.25 83 GLY A CA 1
ATOM 640 C C . GLY A 1 83 ? -6.774 -8.641 -1.169 1.00 82.25 83 GLY A C 1
ATOM 641 O O . GLY A 1 83 ? -6.693 -9.451 -2.085 1.00 82.25 83 GLY A O 1
ATOM 642 N N . THR A 1 84 ? -6.516 -7.341 -1.351 1.00 84.56 84 THR A N 1
ATOM 643 C CA . THR A 1 84 ? -6.066 -6.800 -2.644 1.00 84.56 84 THR A CA 1
ATOM 644 C C . THR A 1 84 ? -4.745 -7.435 -3.086 1.00 84.56 84 THR A C 1
ATOM 646 O O . THR A 1 84 ? -4.653 -7.918 -4.212 1.00 84.56 84 THR A O 1
ATOM 649 N N . SER A 1 85 ? -3.744 -7.509 -2.202 1.00 83.88 85 SER A N 1
ATOM 650 C CA . SER A 1 85 ? -2.461 -8.162 -2.504 1.00 83.88 85 SER A CA 1
ATOM 651 C C . SER A 1 85 ? -2.650 -9.623 -2.930 1.00 83.88 85 SER A C 1
ATOM 653 O O . SER A 1 85 ? -2.143 -10.034 -3.974 1.00 83.88 85 SER A O 1
ATOM 655 N N . TYR A 1 86 ? -3.464 -10.388 -2.194 1.00 83.12 86 TYR A N 1
ATOM 656 C CA . TYR A 1 86 ? -3.769 -11.779 -2.536 1.00 83.12 86 TYR A CA 1
ATOM 657 C C . TYR A 1 86 ? -4.531 -11.920 -3.856 1.00 83.12 86 TYR A C 1
ATOM 659 O O . TYR A 1 86 ? -4.231 -12.839 -4.613 1.00 83.12 86 TYR A O 1
ATOM 667 N N . VAL A 1 87 ? -5.465 -11.017 -4.173 1.00 86.19 87 VAL A N 1
ATOM 668 C CA . VAL A 1 87 ? -6.161 -10.994 -5.472 1.00 86.19 87 VAL A CA 1
ATOM 669 C C . VAL A 1 87 ? -5.163 -10.805 -6.615 1.00 86.19 87 VAL A C 1
ATOM 671 O O . VAL A 1 87 ? -5.204 -11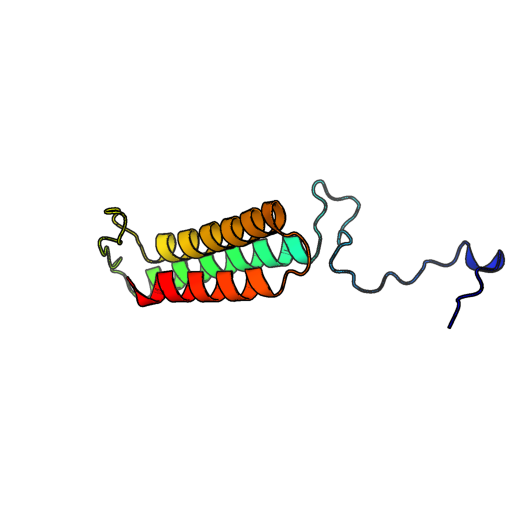.550 -7.595 1.00 86.19 87 VAL A O 1
ATOM 674 N N . PHE A 1 88 ? -4.231 -9.859 -6.481 1.00 82.94 88 PHE A N 1
ATOM 675 C CA . PHE A 1 88 ? -3.186 -9.636 -7.482 1.00 82.94 88 PHE A CA 1
ATOM 676 C C . PHE A 1 88 ? -2.233 -10.829 -7.600 1.00 82.94 88 PHE A C 1
ATOM 678 O O . PHE A 1 88 ? -1.897 -11.239 -8.710 1.00 82.94 88 PHE A O 1
ATOM 685 N N . MET A 1 89 ? -1.833 -11.421 -6.475 1.00 84.19 89 MET A N 1
ATOM 686 C CA . MET A 1 89 ? -0.925 -12.566 -6.458 1.00 84.19 89 MET A CA 1
ATOM 687 C C . MET A 1 89 ? -1.576 -13.819 -7.063 1.00 84.19 89 MET A C 1
ATOM 689 O O . MET A 1 89 ? -0.961 -14.496 -7.885 1.00 84.19 89 MET A O 1
ATOM 693 N N . ALA A 1 90 ? -2.840 -14.091 -6.724 1.00 85.44 90 ALA A N 1
ATOM 694 C CA . ALA A 1 90 ? -3.616 -15.191 -7.292 1.00 85.44 90 ALA A CA 1
ATOM 695 C C . ALA A 1 90 ? -3.837 -15.009 -8.800 1.00 85.44 90 ALA A C 1
ATOM 697 O O . ALA A 1 90 ? -3.718 -15.966 -9.563 1.00 85.44 90 ALA A O 1
ATOM 698 N N . TRP A 1 91 ? -4.102 -13.779 -9.250 1.00 83.19 91 TRP A N 1
ATOM 699 C CA . TRP A 1 91 ? -4.250 -13.489 -10.675 1.00 83.19 91 TRP A CA 1
ATOM 700 C C . TRP A 1 91 ? -2.950 -13.697 -11.452 1.00 83.19 91 TRP A C 1
ATOM 702 O O . TRP A 1 91 ? -2.956 -14.319 -12.515 1.00 83.19 91 TRP A O 1
ATOM 712 N N . LEU A 1 92 ? -1.829 -13.201 -10.922 1.00 84.06 92 LEU A N 1
ATOM 713 C CA . LEU A 1 92 ? -0.514 -13.402 -11.530 1.00 84.06 92 LEU A CA 1
ATOM 714 C C . LEU A 1 92 ? -0.142 -14.884 -11.610 1.00 84.06 92 LEU A C 1
ATOM 716 O O . LEU A 1 92 ? 0.457 -15.296 -12.599 1.00 84.06 92 LEU A O 1
ATOM 720 N N . TRP A 1 93 ? -0.522 -15.674 -10.605 1.00 84.25 93 TRP A N 1
ATOM 721 C CA . TRP A 1 93 ? -0.279 -17.114 -10.588 1.00 84.25 93 TRP A CA 1
ATOM 722 C C . TRP A 1 93 ? -1.122 -17.882 -11.620 1.00 84.25 93 TRP A C 1
ATOM 724 O O . TRP A 1 93 ? -0.631 -18.843 -12.205 1.00 84.25 93 TRP A O 1
ATOM 734 N N . LEU A 1 94 ? -2.369 -17.460 -11.866 1.00 83.94 94 LEU A N 1
ATOM 735 C CA . LEU A 1 94 ? -3.297 -18.163 -12.763 1.00 83.94 94 LEU A CA 1
ATOM 736 C C . LEU A 1 94 ? -3.241 -17.696 -14.224 1.00 83.94 94 LEU A C 1
ATOM 738 O O . LEU A 1 94 ? -3.283 -18.521 -15.132 1.00 83.94 94 LEU A O 1
ATOM 742 N N . ILE A 1 95 ? -3.228 -16.382 -14.457 1.00 82.81 95 ILE A N 1
ATOM 743 C CA . ILE A 1 95 ? -3.492 -15.773 -15.775 1.00 82.81 95 ILE A CA 1
ATOM 744 C C . ILE A 1 95 ? -2.298 -14.946 -16.262 1.00 82.81 95 ILE A C 1
ATOM 746 O O . ILE A 1 95 ? -1.994 -14.940 -17.454 1.00 82.81 95 ILE A O 1
ATOM 750 N N . GLY A 1 96 ? -1.607 -14.250 -15.357 1.00 75.94 96 GLY A N 1
ATOM 751 C CA . GLY A 1 96 ? -0.509 -13.349 -15.713 1.00 75.94 96 GLY A CA 1
ATOM 752 C C . GLY A 1 96 ? -0.988 -11.979 -16.217 1.00 75.94 96 GLY A C 1
ATOM 753 O O . GLY A 1 96 ? -1.971 -11.424 -15.726 1.00 75.94 96 GLY A O 1
ATOM 754 N N . MET A 1 97 ? -0.258 -11.380 -17.164 1.00 81.06 97 MET A N 1
ATOM 755 C CA . MET A 1 97 ? -0.605 -10.076 -17.752 1.00 81.06 97 MET A CA 1
ATOM 756 C C . MET A 1 97 ? -1.755 -10.224 -18.761 1.00 81.06 97 MET A C 1
ATOM 758 O O . MET A 1 97 ? -1.752 -11.190 -19.522 1.00 81.06 97 MET A O 1
ATOM 762 N N . PRO A 1 98 ? -2.707 -9.273 -18.847 1.00 80.88 98 PRO A N 1
ATOM 763 C CA . PRO A 1 98 ? -2.691 -7.912 -18.297 1.00 80.88 98 PRO A CA 1
ATOM 764 C C . PRO A 1 98 ? -3.360 -7.739 -16.916 1.00 80.88 98 PRO A C 1
ATOM 766 O O . PRO A 1 98 ? -4.298 -8.442 -16.552 1.00 80.88 98 PRO A O 1
ATOM 769 N N . LEU A 1 99 ? -2.918 -6.715 -16.175 1.00 77.12 99 LEU A N 1
ATOM 770 C CA . LEU A 1 99 ? -3.301 -6.432 -14.779 1.00 77.12 99 LEU A CA 1
ATOM 771 C C . LEU A 1 99 ? -4.594 -5.601 -14.604 1.00 77.12 99 LEU A C 1
ATOM 773 O O . LEU A 1 99 ? -4.924 -5.196 -13.492 1.00 77.12 99 LEU A O 1
ATOM 777 N N . TRP A 1 100 ? -5.357 -5.351 -15.670 1.00 81.81 100 TRP A N 1
ATOM 778 C CA . TRP A 1 100 ? -6.590 -4.549 -15.596 1.00 81.81 100 TRP A CA 1
ATOM 779 C C . TRP A 1 100 ? -7.739 -5.277 -14.888 1.00 81.81 100 TRP A C 1
ATOM 781 O O . TRP A 1 100 ? -8.466 -4.685 -14.094 1.00 81.81 100 TRP A O 1
ATOM 791 N N . TRP A 1 101 ? -7.872 -6.580 -15.131 1.00 79.62 101 TRP A N 1
ATOM 792 C CA . TRP A 1 101 ? -8.869 -7.425 -14.477 1.00 79.62 101 TRP A CA 1
ATOM 793 C C . TRP A 1 101 ? -8.670 -7.579 -12.961 1.00 79.62 101 TRP A C 1
ATOM 795 O O . TRP A 1 101 ? -9.641 -7.359 -12.230 1.00 79.62 101 TRP A O 1
ATOM 805 N N . PRO A 1 102 ? -7.461 -7.880 -12.440 1.00 81.38 102 PRO A N 1
ATOM 806 C CA . PRO A 1 102 ? -7.249 -7.959 -10.997 1.00 81.38 102 PRO A CA 1
ATOM 807 C C . PRO A 1 102 ? -7.429 -6.605 -10.311 1.00 81.38 102 PRO A C 1
ATOM 809 O O . PRO A 1 102 ? -7.865 -6.568 -9.166 1.00 81.38 102 PRO A O 1
ATOM 812 N N . LEU A 1 103 ? -7.183 -5.493 -11.011 1.00 81.62 103 LEU A N 1
ATOM 813 C CA . LEU A 1 103 ? -7.450 -4.154 -10.491 1.00 81.62 103 LEU A CA 1
ATOM 814 C C . LEU A 1 103 ? -8.954 -3.918 -10.270 1.00 81.62 103 LEU A C 1
ATOM 816 O O . LEU A 1 103 ? -9.347 -3.421 -9.217 1.00 81.62 103 LEU A O 1
ATOM 820 N N . GLY A 1 104 ? -9.803 -4.350 -11.208 1.00 83.56 104 GLY A N 1
ATOM 821 C CA . GLY A 1 104 ? -11.259 -4.329 -11.027 1.00 83.56 104 GLY A CA 1
ATOM 822 C C . GLY A 1 104 ? -11.725 -5.212 -9.862 1.00 83.56 104 GLY A C 1
ATOM 823 O O . GLY A 1 104 ? -12.517 -4.772 -9.029 1.00 83.56 104 GLY A O 1
ATOM 824 N N . LEU A 1 105 ? -11.187 -6.432 -9.753 1.00 81.75 105 LEU A N 1
ATOM 825 C CA . LEU A 1 105 ? -11.473 -7.354 -8.644 1.00 81.75 105 LEU A CA 1
ATOM 826 C C . LEU A 1 105 ? -11.026 -6.801 -7.284 1.00 81.75 105 LEU A C 1
ATOM 828 O O . LEU A 1 105 ? -11.751 -6.945 -6.303 1.00 81.75 105 LEU A O 1
ATOM 832 N N . ALA A 1 106 ? -9.873 -6.138 -7.220 1.00 82.44 106 ALA A N 1
ATOM 833 C CA . ALA A 1 106 ? -9.374 -5.502 -6.007 1.00 82.44 106 ALA A CA 1
ATOM 834 C C . ALA A 1 106 ? -10.272 -4.349 -5.538 1.00 82.44 106 ALA A C 1
ATOM 836 O O . ALA A 1 106 ? -10.560 -4.236 -4.347 1.00 82.44 106 ALA A O 1
ATOM 837 N N . ILE A 1 107 ? -10.770 -3.526 -6.467 1.00 81.19 107 ILE A N 1
ATOM 838 C CA . ILE A 1 107 ? -11.725 -2.458 -6.141 1.00 81.19 107 ILE A CA 1
ATOM 839 C C . ILE A 1 107 ? -13.036 -3.061 -5.626 1.00 81.19 107 ILE A C 1
ATOM 841 O O . ILE A 1 107 ? -13.542 -2.622 -4.593 1.00 81.19 107 ILE A O 1
ATOM 845 N N . LEU A 1 108 ? -13.560 -4.097 -6.293 1.00 83.12 108 LEU A N 1
ATOM 846 C CA . LEU A 1 108 ? -14.757 -4.807 -5.831 1.00 83.12 108 LEU A CA 1
ATOM 847 C C . LEU A 1 108 ? -14.552 -5.422 -4.442 1.00 83.12 108 LEU A C 1
ATOM 849 O O . LEU A 1 108 ? -15.447 -5.333 -3.604 1.00 83.12 108 LEU A O 1
ATOM 853 N N . TRP A 1 109 ? -13.375 -5.993 -4.175 1.00 80.38 109 TRP A N 1
ATOM 854 C CA . TRP A 1 109 ? -13.012 -6.522 -2.863 1.00 80.38 109 TRP A CA 1
ATOM 855 C C . TRP A 1 109 ? -12.987 -5.427 -1.792 1.00 80.38 109 TRP A C 1
ATOM 857 O O . TRP A 1 109 ? -13.608 -5.583 -0.742 1.00 80.38 109 TRP A O 1
ATOM 867 N N . GLY A 1 110 ? -12.334 -4.296 -2.069 1.00 76.75 110 GLY A N 1
ATOM 868 C CA . GLY A 1 110 ? -12.316 -3.148 -1.164 1.00 76.75 110 GLY A CA 1
ATOM 869 C C . GLY A 1 110 ? -13.729 -2.659 -0.842 1.00 76.75 110 GLY A C 1
ATOM 870 O O . GLY A 1 110 ? -14.095 -2.560 0.328 1.00 76.75 110 GLY A O 1
ATOM 871 N N . VAL A 1 111 ? -14.560 -2.443 -1.867 1.00 77.12 111 VAL A N 1
ATOM 872 C CA . VAL A 1 111 ? -15.963 -2.029 -1.690 1.00 77.12 111 VAL A CA 1
ATOM 873 C C . VAL A 1 111 ? -16.751 -3.065 -0.893 1.00 77.12 111 VAL A C 1
ATOM 875 O O . VAL A 1 111 ? -17.502 -2.691 0.001 1.00 77.12 111 VAL A O 1
ATOM 878 N N . PHE A 1 112 ? -16.566 -4.357 -1.156 1.00 75.50 112 PHE A N 1
ATOM 879 C CA . PHE A 1 112 ? -17.244 -5.424 -0.422 1.00 75.50 112 PHE A CA 1
ATOM 880 C C . PHE A 1 112 ? -16.902 -5.419 1.074 1.00 75.50 112 PHE A C 1
ATOM 882 O O . PHE A 1 112 ? -17.805 -5.540 1.904 1.00 75.50 112 PHE A O 1
ATOM 889 N N . VAL A 1 113 ? -15.625 -5.231 1.422 1.00 69.62 113 VAL A N 1
ATOM 890 C CA . VAL A 1 113 ? -15.164 -5.167 2.820 1.00 69.62 113 VAL A CA 1
ATOM 891 C C . VAL A 1 113 ? -15.773 -3.970 3.558 1.00 69.62 113 VAL A C 1
ATOM 893 O O . VAL A 1 113 ? -16.138 -4.106 4.724 1.00 69.62 113 VAL A O 1
ATOM 896 N N . PHE A 1 114 ? -15.927 -2.822 2.890 1.00 66.94 114 PHE A N 1
ATOM 897 C CA . PHE A 1 114 ? -16.543 -1.629 3.486 1.00 66.94 114 PHE A CA 1
ATOM 898 C C . PHE A 1 114 ? -18.080 -1.632 3.456 1.00 66.94 114 PHE A C 1
ATOM 900 O O . PHE A 1 114 ? -18.695 -1.016 4.320 1.00 66.94 114 PHE A O 1
ATOM 907 N N . TRP A 1 115 ? -18.713 -2.285 2.477 1.00 64.69 115 TRP A N 1
ATOM 908 C CA . TRP A 1 115 ? -20.173 -2.291 2.322 1.00 64.69 115 TRP A CA 1
ATOM 909 C C . TRP A 1 115 ? -20.862 -3.340 3.195 1.00 64.69 115 TRP A C 1
ATOM 911 O O . TRP A 1 115 ? -21.968 -3.108 3.680 1.00 64.69 115 TRP A O 1
ATOM 921 N N . LYS A 1 116 ? -20.237 -4.506 3.390 1.00 52.66 116 LYS A N 1
ATOM 922 C CA . LYS A 1 116 ? -20.881 -5.635 4.075 1.00 52.66 116 LYS A CA 1
ATOM 923 C C . LYS A 1 116 ? -20.692 -5.644 5.604 1.00 52.66 116 LYS A C 1
ATOM 925 O O . LYS A 1 116 ? -21.209 -6.556 6.247 1.00 52.66 116 LYS A O 1
ATOM 930 N N . VAL A 1 117 ? -19.982 -4.670 6.190 1.00 47.97 117 VAL A N 1
ATOM 931 C CA . VAL A 1 117 ? -19.597 -4.647 7.623 1.00 47.97 117 VAL A CA 1
ATOM 932 C C . VAL A 1 117 ? -19.816 -3.284 8.267 1.00 47.97 117 VAL A C 1
ATOM 934 O O . VAL A 1 117 ? -20.398 -3.235 9.374 1.00 47.97 117 VAL A O 1
#

Radius of gyration: 21.03 Å; chains: 1; bounding box: 51×31×56 Å

Foldseek 3Di:
DDDPPDPVCPPDPPPPDQDQPAAPDPPDPDRHGVVNVVVVVVVVVLVVVVVVVCVVDVDQPQDQDPVRHRAGPSNLVVCLVVVLVVLQVVCCVPPNDDPPVSVVVSVVSNCCSVVVD

pLDDT: mean 71.61, std 12.03, range [36.91, 86.38]